Protein AF-A0A1V5L756-F1 (afdb_monomer_lite)

Secondary structure (DSSP, 8-state):
----B--STT-GGGT-BSSS-TT---HHHHHHHHHHHHHHHHHHHHHHHHHHTTPPPPHHHHHHHHHHTT-

Foldseek 3Di:
DLAWAQPDCQADVSPTDDQAGPVGHHSVNRVVVVVVLVVLVVLLVVVVVCVVVVHDDDPVSVVSSVVSVVD

Sequence (71 aa):
MGMFCYQCEQTAKGTGCSVMGVCGKSEMVANGQDELIRSLKIFCYYYDKIRDKGQKTRNTTDLFAMFCLRL

Radius of gyration: 16.05 Å; chains: 1; bounding box: 32×23×44 Å

Structure (mmCIF, N/CA/C/O backbone):
data_AF-A0A1V5L756-F1
#
_entry.id   AF-A0A1V5L756-F1
#
loop_
_atom_site.group_PDB
_atom_site.id
_atom_site.type_symbol
_atom_site.label_atom_id
_atom_site.label_alt_id
_atom_site.label_comp_id
_atom_site.label_asym_id
_atom_site.label_entity_id
_atom_site.label_seq_id
_atom_site.pdbx_PDB_ins_code
_atom_site.Cartn_x
_atom_site.Cartn_y
_atom_site.Cartn_z
_atom_site.occupancy
_atom_site.B_iso_or_equiv
_atom_site.auth_seq_id
_atom_site.auth_comp_id
_atom_site.auth_asym_id
_atom_site.auth_atom_id
_atom_site.pdbx_PDB_model_num
ATOM 1 N N . MET A 1 1 ? 10.509 -13.099 -9.445 1.00 60.25 1 MET A N 1
ATOM 2 C CA . MET A 1 1 ? 10.038 -11.724 -9.710 1.00 60.25 1 MET A CA 1
ATOM 3 C C . MET A 1 1 ? 10.289 -10.940 -8.435 1.00 60.25 1 MET A C 1
ATOM 5 O O . MET A 1 1 ? 9.844 -11.422 -7.404 1.00 60.25 1 MET A O 1
ATOM 9 N N . GLY A 1 2 ? 11.065 -9.856 -8.484 1.00 85.94 2 GLY A N 1
ATOM 10 C CA . GLY A 1 2 ? 11.537 -9.156 -7.281 1.00 85.94 2 GLY A CA 1
ATOM 11 C C . GLY A 1 2 ? 10.567 -8.109 -6.724 1.00 85.94 2 GLY A C 1
ATOM 12 O O . GLY A 1 2 ? 10.465 -7.953 -5.517 1.00 85.94 2 GLY A O 1
ATOM 13 N N . MET A 1 3 ? 9.800 -7.445 -7.596 1.00 95.38 3 MET A N 1
ATOM 14 C CA . MET A 1 3 ? 8.780 -6.449 -7.239 1.00 95.38 3 MET A CA 1
ATOM 15 C C . MET A 1 3 ? 7.592 -6.494 -8.209 1.00 95.38 3 MET A C 1
ATOM 17 O O . MET A 1 3 ? 7.693 -7.069 -9.298 1.00 95.38 3 MET A O 1
ATOM 21 N N . PHE A 1 4 ? 6.494 -5.823 -7.858 1.00 96.94 4 PHE A N 1
ATOM 22 C CA . PHE A 1 4 ? 5.430 -5.470 -8.797 1.00 96.94 4 PHE A CA 1
ATOM 23 C C . PHE A 1 4 ? 4.761 -4.151 -8.388 1.00 96.94 4 PHE A C 1
ATOM 25 O O . PHE A 1 4 ? 4.259 -4.026 -7.280 1.00 96.94 4 PHE A O 1
ATOM 32 N N . CYS A 1 5 ? 4.737 -3.156 -9.276 1.00 97.44 5 CYS A N 1
ATOM 33 C CA . CYS A 1 5 ? 4.133 -1.853 -8.990 1.00 97.44 5 CYS A CA 1
ATOM 34 C C . CYS A 1 5 ? 3.435 -1.270 -10.224 1.00 97.44 5 CYS A C 1
ATOM 36 O O . CYS A 1 5 ? 4.054 -1.097 -11.274 1.00 97.44 5 CYS A O 1
ATOM 38 N N . TYR A 1 6 ? 2.160 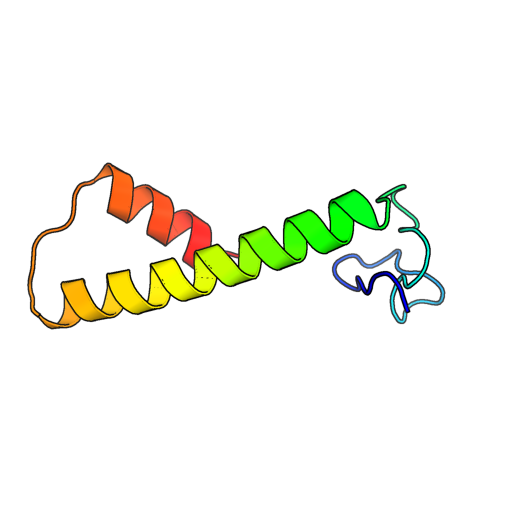-0.918 -10.071 1.00 97.25 6 TYR A N 1
ATOM 39 C CA . TYR A 1 6 ? 1.268 -0.421 -11.133 1.00 97.25 6 TYR A CA 1
ATOM 40 C C . TYR A 1 6 ? 0.514 0.880 -10.778 1.00 97.25 6 TYR A C 1
ATOM 42 O O . TYR A 1 6 ? -0.516 1.192 -11.359 1.00 97.25 6 TYR A O 1
ATOM 50 N N . GLN A 1 7 ? 0.995 1.623 -9.777 1.00 95.81 7 GLN A N 1
ATOM 51 C CA . GLN A 1 7 ? 0.225 2.706 -9.144 1.00 95.81 7 GLN A CA 1
ATOM 52 C C . GLN A 1 7 ? 0.135 4.008 -9.956 1.00 95.81 7 GLN A C 1
ATOM 54 O O . GLN A 1 7 ? -0.744 4.824 -9.701 1.00 95.81 7 GLN A O 1
ATOM 59 N N . CYS A 1 8 ? 1.086 4.260 -10.857 1.00 96.88 8 CYS A N 1
ATOM 60 C CA . CYS A 1 8 ? 1.125 5.489 -11.645 1.00 96.88 8 CYS A CA 1
ATOM 61 C C . CYS A 1 8 ? 0.867 5.196 -13.120 1.00 96.88 8 CYS A C 1
ATOM 63 O O . CYS A 1 8 ? 1.055 4.080 -13.596 1.00 96.88 8 CYS A O 1
ATOM 65 N N . GLU A 1 9 ? 0.470 6.227 -13.852 1.00 97.56 9 GLU A N 1
ATOM 66 C CA . GLU A 1 9 ? 0.181 6.127 -15.283 1.00 97.56 9 GLU A CA 1
ATOM 67 C C . GLU A 1 9 ? 1.430 5.738 -16.103 1.00 97.56 9 GLU A C 1
ATOM 69 O O . GLU A 1 9 ? 1.346 4.942 -17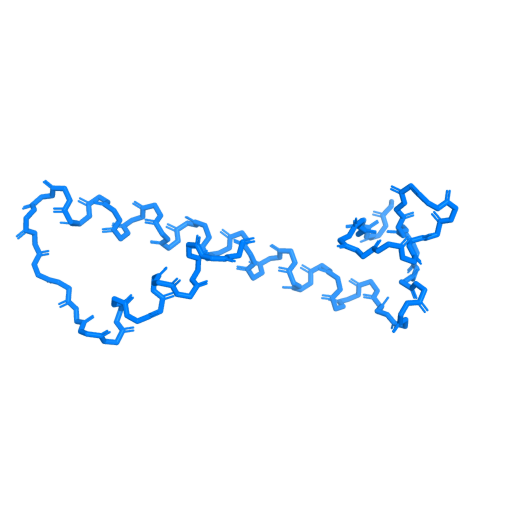.032 1.00 97.56 9 GLU A O 1
ATOM 74 N N . GLN A 1 10 ? 2.619 6.151 -15.657 1.00 97.69 10 GLN A N 1
ATOM 75 C CA . GLN A 1 10 ? 3.907 5.922 -16.327 1.00 97.69 10 GLN A CA 1
ATOM 76 C C . GLN A 1 10 ? 4.506 4.516 -16.122 1.00 97.69 10 GLN A C 1
ATOM 78 O O . GLN A 1 10 ? 5.725 4.348 -16.162 1.00 97.69 10 GLN A O 1
ATOM 83 N N . THR A 1 11 ? 3.708 3.491 -15.832 1.00 97.38 11 THR A N 1
ATOM 84 C CA . THR A 1 11 ? 4.251 2.143 -15.586 1.00 97.38 11 THR A CA 1
ATOM 85 C C . THR A 1 11 ? 4.917 1.548 -16.824 1.00 97.38 11 THR A C 1
ATOM 87 O O . THR A 1 11 ? 4.572 1.864 -17.963 1.00 97.38 11 THR A O 1
ATOM 90 N N . ALA A 1 12 ? 5.884 0.648 -16.619 1.00 96.38 12 ALA A N 1
ATOM 91 C CA . ALA A 1 12 ? 6.551 -0.027 -17.725 1.00 96.38 12 ALA A CA 1
ATOM 92 C C . ALA A 1 12 ? 5.514 -0.723 -18.627 1.00 96.38 12 ALA A C 1
ATOM 94 O O . ALA A 1 12 ? 4.707 -1.526 -18.151 1.00 96.38 12 ALA A O 1
ATOM 95 N N . LYS A 1 13 ? 5.534 -0.379 -19.924 1.00 95.31 13 LYS A N 1
ATOM 96 C CA . LYS A 1 13 ? 4.598 -0.864 -20.958 1.00 95.31 13 LYS A CA 1
ATOM 97 C C . LYS A 1 13 ? 3.109 -0.615 -20.650 1.00 95.31 13 LYS A C 1
ATOM 99 O O . LYS A 1 13 ? 2.261 -1.258 -21.258 1.00 95.31 13 LYS A O 1
ATOM 104 N N . GLY A 1 14 ? 2.787 0.279 -19.713 1.00 95.81 14 GLY A N 1
ATOM 105 C CA . GLY A 1 14 ? 1.413 0.531 -19.271 1.00 95.81 14 GLY A CA 1
ATOM 106 C C . GLY A 1 14 ? 0.768 -0.624 -18.492 1.00 95.81 14 GLY A C 1
ATOM 107 O O . GLY A 1 14 ? -0.449 -0.637 -18.343 1.00 95.81 14 GLY A O 1
ATOM 108 N N . THR A 1 15 ? 1.545 -1.610 -18.024 1.00 96.56 15 THR A N 1
ATOM 109 C CA . THR A 1 15 ? 1.011 -2.796 -17.320 1.00 96.56 15 THR A CA 1
ATOM 110 C C . THR A 1 15 ? 1.485 -2.909 -15.876 1.00 96.56 15 THR A C 1
ATOM 112 O O . THR A 1 15 ? 0.750 -3.385 -15.015 1.00 96.56 15 THR A O 1
ATOM 115 N N . GLY A 1 16 ? 2.732 -2.524 -15.601 1.00 97.00 16 GLY A N 1
ATOM 116 C CA . GLY A 1 16 ? 3.334 -2.659 -14.278 1.00 97.00 16 GLY A CA 1
ATOM 117 C C . GLY A 1 16 ? 4.850 -2.801 -14.337 1.00 97.00 16 GLY A C 1
ATOM 118 O O . GLY A 1 16 ? 5.410 -3.403 -15.252 1.00 97.00 16 GLY A O 1
ATOM 119 N N . CYS A 1 17 ? 5.528 -2.240 -13.343 1.00 97.75 17 CYS A N 1
ATOM 120 C CA . CYS A 1 17 ? 6.973 -2.322 -13.185 1.00 97.75 17 CYS A CA 1
ATOM 121 C C . CYS A 1 17 ? 7.331 -3.571 -12.368 1.00 97.75 17 CYS A C 1
ATOM 123 O O . CYS A 1 17 ? 6.819 -3.720 -11.260 1.00 97.75 17 CYS A O 1
ATOM 125 N N . SER A 1 18 ? 8.225 -4.430 -12.873 1.00 96.88 18 SER A N 1
ATOM 126 C CA . SER A 1 18 ? 8.623 -5.687 -12.204 1.00 96.88 18 SER A CA 1
ATOM 127 C C . SER A 1 18 ? 10.121 -5.836 -11.889 1.00 96.88 18 SER A C 1
ATOM 129 O O . SER A 1 18 ? 10.516 -6.803 -11.239 1.00 96.88 18 SER A O 1
ATOM 131 N N . VAL A 1 19 ? 10.952 -4.884 -12.332 1.00 94.94 19 VAL A N 1
ATOM 132 C CA . VAL A 1 19 ? 12.410 -4.841 -12.077 1.00 94.94 19 VAL A CA 1
ATOM 133 C C . VAL A 1 19 ? 12.824 -3.513 -11.433 1.00 94.94 19 VAL A C 1
ATOM 135 O O . VAL A 1 19 ? 13.448 -3.494 -10.381 1.00 94.94 19 VAL A O 1
ATOM 138 N N . MET A 1 20 ? 12.444 -2.390 -12.047 1.00 95.75 20 MET A N 1
ATOM 139 C CA . MET A 1 20 ? 12.604 -1.041 -11.500 1.00 95.75 20 MET A CA 1
ATOM 140 C C . MET A 1 20 ? 11.438 -0.175 -11.979 1.00 95.75 20 MET A C 1
ATOM 142 O O . MET A 1 20 ? 10.908 -0.388 -13.072 1.00 95.75 20 MET A O 1
ATOM 146 N N . GLY A 1 21 ? 10.990 0.760 -11.145 1.00 97.00 21 GLY A N 1
ATOM 147 C CA . GLY A 1 21 ? 9.954 1.713 -11.517 1.00 97.00 21 GLY A CA 1
ATOM 148 C C . GLY A 1 21 ? 10.472 2.699 -12.556 1.00 97.00 21 GLY A C 1
ATOM 149 O O . GLY A 1 21 ? 11.597 3.172 -12.436 1.00 97.00 21 GLY A O 1
ATOM 150 N N . VAL A 1 22 ? 9.635 3.084 -13.521 1.00 97.81 22 VAL A N 1
ATOM 151 C CA . VAL A 1 22 ? 9.959 4.181 -14.459 1.00 97.81 22 VAL A CA 1
ATOM 152 C C . VAL A 1 22 ? 10.244 5.487 -13.701 1.00 97.81 22 VAL A C 1
ATOM 154 O O . VAL A 1 22 ? 11.098 6.267 -14.099 1.00 97.81 22 VAL A O 1
ATOM 157 N N . CYS A 1 23 ? 9.612 5.673 -12.538 1.00 97.62 23 CYS A N 1
ATOM 158 C CA . CYS A 1 23 ? 9.890 6.759 -11.598 1.00 97.62 23 CYS A CA 1
ATOM 159 C C . CYS A 1 23 ? 11.195 6.604 -10.783 1.00 97.62 23 CYS A C 1
ATOM 161 O O . CYS A 1 23 ? 11.431 7.387 -9.868 1.00 97.62 23 CYS A O 1
ATOM 163 N N . GLY A 1 24 ? 12.014 5.580 -11.045 1.00 96.62 24 GLY A N 1
ATOM 164 C CA . GLY A 1 24 ? 13.259 5.294 -10.320 1.00 96.62 24 GLY A CA 1
ATOM 165 C C . GLY A 1 24 ? 13.094 4.481 -9.030 1.00 96.62 24 GLY A C 1
ATOM 166 O O . GLY A 1 24 ? 14.067 4.269 -8.310 1.00 96.62 24 GLY A O 1
ATOM 167 N N . LYS A 1 25 ? 11.881 4.000 -8.713 1.00 97.19 25 LYS A N 1
ATOM 168 C CA . LYS A 1 25 ? 11.640 3.168 -7.519 1.00 97.19 25 LYS A CA 1
ATOM 169 C C . LYS A 1 25 ? 12.400 1.840 -7.637 1.00 97.19 25 LYS A C 1
ATOM 171 O O . LYS A 1 25 ? 12.150 1.076 -8.569 1.00 97.19 25 LYS A O 1
ATOM 176 N N . SER A 1 26 ? 13.301 1.563 -6.695 1.00 97.44 26 SER A N 1
ATOM 177 C CA . SER A 1 26 ? 14.010 0.281 -6.619 1.00 97.44 26 SER A CA 1
ATOM 178 C C . SER A 1 26 ? 13.121 -0.824 -6.046 1.00 97.44 26 SER A C 1
ATOM 180 O O . SER A 1 26 ? 12.155 -0.545 -5.333 1.00 97.44 26 SER A O 1
ATOM 182 N N . GLU A 1 27 ? 13.484 -2.080 -6.308 1.00 97.38 27 GLU A N 1
ATOM 183 C CA . GLU A 1 27 ? 12.824 -3.263 -5.741 1.00 97.38 27 GLU A CA 1
ATOM 184 C C . GLU A 1 27 ? 12.729 -3.202 -4.210 1.00 97.38 27 GLU A C 1
ATOM 186 O O . GLU A 1 27 ? 11.653 -3.394 -3.652 1.00 97.38 27 GLU A O 1
ATOM 191 N N . MET A 1 28 ? 13.824 -2.849 -3.525 1.00 97.44 28 MET A N 1
ATOM 192 C CA . MET A 1 28 ? 13.849 -2.737 -2.061 1.00 97.44 28 MET A CA 1
ATOM 193 C C . MET A 1 28 ? 12.816 -1.727 -1.544 1.00 97.44 28 MET A C 1
ATOM 195 O O . MET A 1 28 ? 12.135 -1.983 -0.553 1.00 97.44 28 MET A O 1
ATOM 199 N N . VAL A 1 29 ? 12.682 -0.581 -2.221 1.00 96.88 29 VAL A N 1
ATOM 200 C CA . VAL A 1 29 ? 11.710 0.452 -1.841 1.00 96.88 29 VAL A CA 1
ATOM 201 C C . VAL A 1 29 ? 10.286 0.010 -2.176 1.00 96.88 29 VAL A C 1
ATOM 203 O O . VAL A 1 29 ? 9.385 0.267 -1.384 1.00 96.88 29 VAL A O 1
ATOM 206 N N . ALA A 1 30 ? 10.070 -0.658 -3.312 1.00 97.38 30 ALA A N 1
ATOM 207 C CA . ALA A 1 30 ? 8.762 -1.199 -3.680 1.00 97.38 30 ALA A CA 1
ATOM 208 C C . ALA A 1 30 ? 8.274 -2.227 -2.647 1.00 97.38 30 ALA A C 1
ATOM 210 O O . ALA A 1 30 ? 7.213 -2.037 -2.061 1.00 97.38 30 ALA A O 1
ATOM 211 N N . ASN A 1 31 ? 9.100 -3.223 -2.325 1.00 96.38 31 ASN A N 1
ATOM 212 C CA . ASN A 1 31 ? 8.752 -4.265 -1.359 1.00 96.38 31 ASN A CA 1
ATOM 213 C C . ASN A 1 31 ? 8.579 -3.698 0.060 1.00 96.38 31 ASN A C 1
ATOM 215 O O . ASN A 1 31 ? 7.683 -4.107 0.793 1.00 96.38 31 ASN A O 1
ATOM 219 N N . GLY A 1 32 ? 9.394 -2.710 0.449 1.00 97.00 32 GLY A N 1
ATOM 220 C CA . GLY A 1 32 ? 9.216 -2.008 1.723 1.00 97.00 32 GLY A CA 1
ATOM 221 C C . GLY A 1 32 ? 7.893 -1.235 1.802 1.00 97.00 32 GLY A C 1
ATOM 222 O O . GLY A 1 32 ? 7.251 -1.217 2.852 1.00 97.00 32 GLY A O 1
ATOM 223 N N . GLN A 1 33 ? 7.454 -0.626 0.696 1.00 96.00 33 GLN A N 1
ATOM 224 C CA . GLN A 1 33 ? 6.141 0.019 0.617 1.00 96.00 33 GLN A CA 1
ATOM 225 C C . GLN A 1 33 ? 5.001 -1.008 0.671 1.00 96.00 33 GLN A C 1
ATOM 227 O O . GLN A 1 33 ? 4.023 -0.764 1.374 1.00 96.00 33 GLN A O 1
ATOM 232 N N . ASP A 1 34 ? 5.142 -2.168 0.028 1.00 95.88 34 ASP A N 1
ATOM 233 C CA . ASP A 1 34 ? 4.149 -3.249 0.105 1.00 95.88 34 ASP A CA 1
ATOM 234 C C . ASP A 1 34 ? 3.984 -3.769 1.544 1.00 95.88 34 ASP A C 1
ATOM 236 O O . ASP A 1 34 ? 2.859 -3.891 2.042 1.00 95.88 34 ASP A O 1
ATOM 240 N N . GLU A 1 35 ? 5.091 -3.994 2.259 1.00 96.69 35 GLU A N 1
ATOM 241 C CA . GLU A 1 35 ? 5.078 -4.409 3.669 1.00 96.69 35 GLU A CA 1
ATOM 242 C C . GLU A 1 35 ? 4.480 -3.344 4.599 1.00 96.69 35 GLU A C 1
ATOM 244 O O . GLU A 1 35 ? 3.735 -3.670 5.537 1.00 96.69 35 GLU A O 1
ATOM 249 N N . LEU A 1 36 ? 4.750 -2.064 4.323 1.00 94.00 36 LEU A N 1
ATOM 250 C CA . LEU A 1 36 ? 4.120 -0.954 5.031 1.00 94.00 36 LEU A CA 1
ATOM 251 C C . LEU A 1 36 ? 2.600 -0.991 4.829 1.00 94.00 36 LEU A C 1
ATOM 253 O O . LEU A 1 36 ? 1.865 -1.048 5.813 1.00 94.00 36 LEU A O 1
ATOM 257 N N . ILE A 1 37 ? 2.117 -1.044 3.584 1.00 93.31 37 ILE A N 1
ATOM 258 C CA . ILE A 1 37 ? 0.678 -1.098 3.281 1.00 93.31 37 ILE A CA 1
ATOM 259 C C . ILE A 1 37 ? 0.018 -2.330 3.912 1.00 93.31 37 ILE A C 1
ATOM 261 O O . ILE A 1 37 ? -1.074 -2.222 4.474 1.00 93.31 37 ILE A O 1
ATOM 265 N N . ARG A 1 38 ? 0.674 -3.497 3.882 1.00 94.38 38 ARG A N 1
ATOM 266 C CA . ARG A 1 38 ? 0.181 -4.715 4.546 1.00 94.38 38 ARG A CA 1
ATOM 267 C C . ARG A 1 38 ? -0.017 -4.489 6.044 1.00 94.38 38 ARG A C 1
ATOM 269 O O . ARG A 1 38 ? -1.069 -4.829 6.586 1.00 94.38 38 ARG A O 1
ATOM 276 N N . SER A 1 39 ? 0.969 -3.893 6.705 1.00 94.56 39 SER A N 1
ATOM 277 C CA . SER A 1 39 ? 0.921 -3.611 8.143 1.00 94.56 39 SER A CA 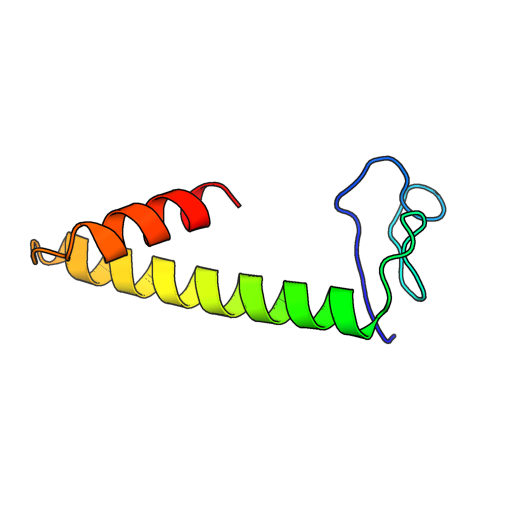1
ATOM 278 C C . SER A 1 39 ? -0.164 -2.587 8.489 1.00 94.56 39 SER A C 1
ATOM 280 O O . SER A 1 39 ? -0.891 -2.764 9.467 1.00 94.56 39 SER A O 1
ATOM 282 N N . LEU A 1 40 ? -0.338 -1.560 7.652 1.00 92.44 40 LEU A N 1
ATOM 283 C CA . LEU A 1 40 ? -1.387 -0.553 7.822 1.00 92.44 40 LEU A CA 1
ATOM 284 C C . LEU A 1 40 ? -2.794 -1.141 7.658 1.00 92.44 40 LEU A C 1
ATOM 286 O O . LEU A 1 40 ? -3.679 -0.830 8.451 1.00 92.44 40 LEU A O 1
ATOM 290 N N . LYS A 1 41 ? -3.004 -2.057 6.704 1.00 91.69 41 LYS A N 1
ATOM 291 C CA . LYS A 1 41 ? -4.286 -2.770 6.552 1.00 91.69 41 LYS A CA 1
ATOM 292 C C . LYS A 1 41 ? -4.639 -3.589 7.795 1.00 91.69 41 LYS A C 1
ATOM 294 O O . LYS A 1 41 ? -5.784 -3.563 8.243 1.00 91.69 41 LYS A O 1
ATOM 299 N N . ILE A 1 42 ? -3.655 -4.279 8.379 1.00 93.31 42 ILE A N 1
ATOM 300 C CA . ILE A 1 42 ? -3.838 -5.024 9.635 1.00 93.31 42 ILE A CA 1
ATOM 301 C C . ILE A 1 42 ? -4.189 -4.065 10.778 1.00 93.31 42 ILE A C 1
ATOM 303 O O . ILE A 1 42 ? -5.106 -4.335 11.552 1.00 93.31 42 ILE A O 1
ATOM 307 N N . PHE A 1 43 ? -3.494 -2.931 10.869 1.00 93.00 43 PHE A N 1
ATOM 308 C CA . PHE A 1 43 ? -3.794 -1.901 11.858 1.00 93.00 43 PHE A CA 1
ATOM 309 C C . PHE A 1 43 ? -5.237 -1.383 1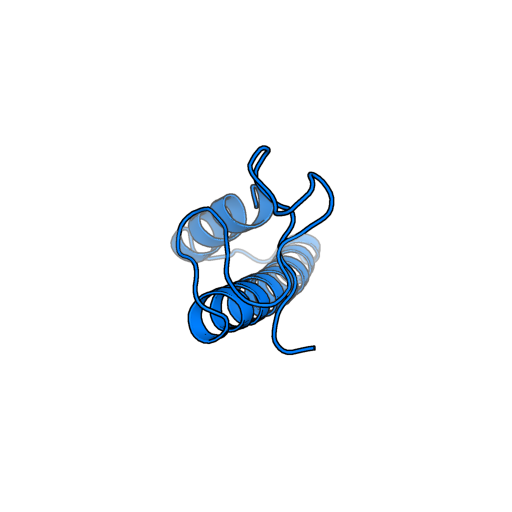1.730 1.00 93.00 43 PHE A C 1
ATOM 311 O O . PHE A 1 43 ? -5.959 -1.374 12.727 1.00 93.00 43 PHE A O 1
ATOM 318 N N . CYS A 1 44 ? -5.687 -1.029 10.520 1.00 91.06 44 CYS A N 1
ATOM 319 C CA . CYS A 1 44 ? -7.062 -0.586 10.265 1.00 91.06 44 CYS A CA 1
ATOM 320 C C . CYS A 1 44 ? -8.096 -1.643 10.664 1.00 91.06 44 CYS A C 1
ATOM 322 O O . CYS A 1 44 ? -9.080 -1.312 11.318 1.00 91.06 44 CYS A O 1
ATOM 324 N N . TYR A 1 45 ? -7.842 -2.919 10.358 1.00 91.88 45 TYR A N 1
ATOM 325 C CA . TYR A 1 45 ? -8.726 -4.009 10.769 1.00 91.88 45 TYR A CA 1
ATOM 326 C C . TYR A 1 45 ? -8.936 -4.041 12.291 1.00 91.88 45 TYR A C 1
ATOM 328 O O . TYR A 1 45 ? -10.071 -4.109 12.763 1.00 91.88 45 TYR A O 1
ATOM 336 N N . TYR A 1 46 ? -7.861 -3.962 13.082 1.00 92.06 46 TYR A N 1
ATOM 337 C CA . TYR A 1 46 ? -7.986 -3.948 14.543 1.00 92.06 46 TYR A CA 1
ATOM 338 C C . TYR A 1 46 ? -8.589 -2.650 15.076 1.00 92.06 46 TYR A C 1
ATOM 340 O O . TYR A 1 46 ? -9.358 -2.694 16.037 1.00 92.06 46 TYR A O 1
ATOM 348 N N . TYR A 1 47 ? -8.269 -1.513 14.460 1.00 92.06 47 TYR A N 1
ATOM 349 C CA . TYR A 1 47 ? -8.862 -0.226 14.801 1.00 92.06 47 TYR A CA 1
ATOM 350 C C . TYR A 1 47 ? -10.391 -0.264 14.674 1.00 92.06 47 TYR A C 1
ATOM 352 O O . TYR A 1 47 ? -11.089 0.077 15.631 1.00 92.06 47 TYR A O 1
ATOM 360 N N . ASP A 1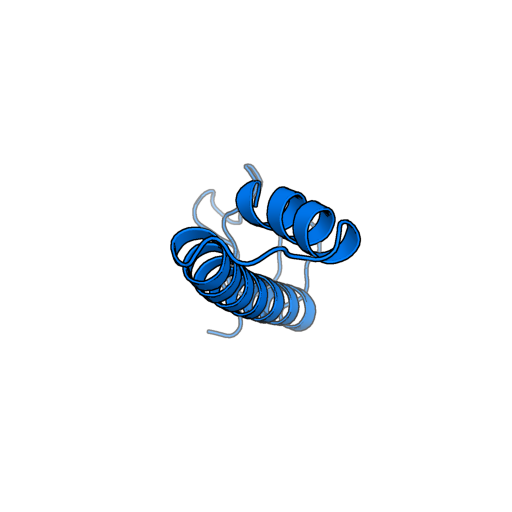 48 ? -10.912 -0.782 13.560 1.00 90.69 48 ASP A N 1
ATOM 361 C CA . ASP A 1 48 ? -12.355 -0.934 13.357 1.00 90.69 48 ASP A CA 1
ATOM 362 C C . ASP A 1 48 ? -12.966 -1.889 14.391 1.00 90.69 48 ASP A C 1
ATOM 364 O O . ASP A 1 48 ? -13.970 -1.558 15.019 1.00 90.69 48 ASP A O 1
ATOM 368 N N . LYS A 1 49 ? -12.305 -3.014 14.704 1.00 93.19 49 LYS A N 1
ATOM 369 C CA . LYS A 1 49 ? -12.771 -3.940 15.756 1.00 93.19 49 LYS A CA 1
ATOM 370 C C . LYS A 1 49 ? -12.823 -3.327 17.154 1.00 93.19 49 LYS A C 1
ATOM 372 O O . LYS A 1 49 ? -13.645 -3.747 17.969 1.00 93.19 49 LYS A O 1
ATOM 377 N N . ILE A 1 50 ? -11.937 -2.387 17.471 1.00 92.31 50 ILE A N 1
ATOM 378 C CA . ILE A 1 50 ? -11.952 -1.662 18.749 1.00 92.31 50 ILE A CA 1
ATOM 379 C C . ILE A 1 50 ? -13.121 -0.669 18.763 1.00 92.31 50 ILE A C 1
ATOM 381 O O . ILE A 1 50 ? -13.846 -0.587 19.760 1.00 92.31 50 ILE A O 1
ATOM 385 N N . ARG A 1 51 ? -13.358 0.024 17.643 1.00 89.69 51 ARG A N 1
ATOM 386 C CA . ARG A 1 51 ? -14.476 0.965 17.493 1.00 89.69 51 ARG A CA 1
ATOM 387 C C . ARG A 1 51 ? -15.840 0.286 17.510 1.00 89.69 51 ARG A C 1
ATOM 389 O O . ARG A 1 51 ? -16.739 0.805 18.165 1.00 89.69 51 ARG A O 1
ATOM 396 N N . ASP A 1 52 ? -15.974 -0.886 16.895 1.00 92.31 52 ASP A N 1
ATOM 397 C CA . ASP A 1 52 ? -17.198 -1.700 16.924 1.00 92.31 52 ASP A CA 1
ATOM 398 C C . ASP A 1 52 ? -17.601 -2.080 18.358 1.00 92.31 52 ASP A C 1
ATOM 400 O O . ASP A 1 52 ? -18.780 -2.212 18.676 1.00 92.31 52 ASP A O 1
ATOM 404 N N . LYS A 1 53 ? -16.620 -2.220 19.257 1.00 95.44 53 LYS A N 1
ATOM 405 C CA . LYS A 1 53 ? -16.845 -2.478 20.689 1.00 95.44 53 LYS A CA 1
ATOM 406 C C . LYS A 1 53 ? -17.160 -1.210 21.492 1.00 95.44 53 LYS A C 1
ATOM 408 O O . LYS A 1 53 ? -17.254 -1.282 22.715 1.00 95.44 53 LYS A O 1
ATOM 413 N N . GLY A 1 54 ? -17.262 -0.050 20.841 1.00 92.06 54 GLY A N 1
ATOM 414 C CA . GLY A 1 54 ? -17.484 1.245 21.486 1.00 92.06 54 GLY A CA 1
ATOM 415 C C . GLY A 1 54 ? -16.308 1.728 22.340 1.00 92.06 54 GLY A C 1
ATOM 416 O O . GLY A 1 54 ? -16.481 2.613 23.179 1.00 92.06 54 GLY A O 1
ATOM 417 N N . GLN A 1 55 ? -15.114 1.150 22.172 1.00 91.81 55 GLN A N 1
ATOM 418 C CA . GLN A 1 55 ? -13.942 1.544 22.950 1.00 91.81 55 GLN A CA 1
ATOM 419 C C . GLN A 1 55 ? -13.346 2.839 22.401 1.00 91.81 55 GLN A C 1
ATOM 421 O O . GLN A 1 55 ? -13.243 3.038 21.190 1.00 91.81 55 GLN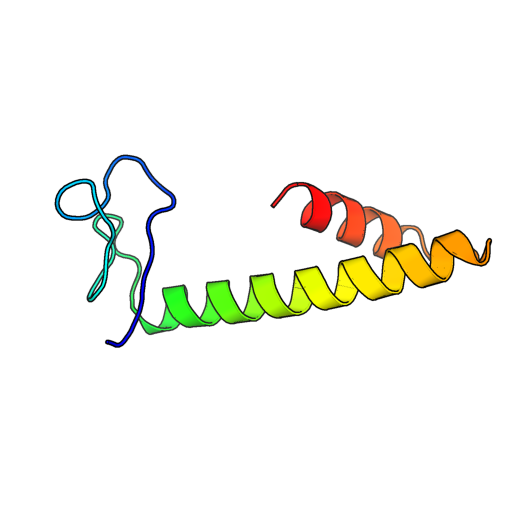 A O 1
ATOM 426 N N . LYS A 1 56 ? -12.926 3.722 23.310 1.00 89.12 56 LYS A N 1
ATOM 427 C CA . LYS A 1 56 ? -12.249 4.965 22.939 1.00 89.12 56 LYS A CA 1
ATOM 428 C C . LYS A 1 56 ? -10.808 4.677 22.535 1.00 89.12 56 LYS A C 1
ATOM 430 O O . LYS A 1 56 ? -10.054 4.051 23.277 1.00 89.12 56 LYS A O 1
ATOM 435 N N . THR A 1 57 ? -10.428 5.198 21.385 1.00 87.50 57 THR A N 1
ATOM 436 C CA . THR A 1 57 ? -9.063 5.232 20.866 1.00 87.50 57 THR A CA 1
ATOM 437 C C . THR A 1 57 ? -8.403 6.574 21.201 1.00 87.50 57 THR A C 1
ATOM 439 O O . THR A 1 57 ? -9.047 7.511 21.681 1.00 87.50 57 THR A O 1
ATOM 442 N N . ARG A 1 58 ? -7.076 6.664 21.042 1.00 88.69 58 ARG A N 1
ATOM 443 C CA . ARG A 1 58 ? -6.349 7.932 21.213 1.00 88.69 58 ARG A CA 1
ATOM 444 C C . ARG A 1 58 ? -6.476 8.741 19.924 1.00 88.69 58 ARG A C 1
ATOM 446 O O . ARG A 1 58 ? -6.369 8.166 18.849 1.00 88.69 58 ARG A O 1
ATOM 453 N N . ASN A 1 59 ? -6.545 10.068 20.031 1.00 88.06 59 ASN A N 1
ATOM 454 C CA . ASN A 1 59 ? -6.603 10.961 18.863 1.00 88.06 59 ASN A CA 1
ATOM 455 C C . ASN A 1 59 ? -5.451 10.698 17.865 1.00 88.06 59 ASN A C 1
ATOM 457 O O . ASN A 1 59 ? -5.644 10.685 16.656 1.00 88.06 59 ASN A O 1
ATOM 461 N N . THR A 1 60 ? -4.251 10.376 18.358 1.00 87.00 60 THR A N 1
ATOM 462 C CA . THR A 1 60 ? -3.122 9.990 17.495 1.00 87.00 60 THR A CA 1
ATOM 463 C C . THR A 1 60 ? -3.380 8.705 16.703 1.00 87.00 60 THR A C 1
ATOM 465 O O . THR A 1 60 ? -2.989 8.619 15.542 1.00 87.00 60 THR A O 1
ATOM 468 N N . THR A 1 61 ? -4.050 7.718 17.303 1.00 88.75 61 THR A N 1
ATOM 469 C CA . THR A 1 61 ? -4.473 6.475 16.642 1.00 88.75 61 THR A CA 1
ATOM 470 C C . THR A 1 61 ? -5.543 6.756 15.590 1.00 88.75 61 THR A C 1
ATOM 472 O O . THR A 1 61 ? -5.457 6.213 14.493 1.00 88.75 61 THR A O 1
ATOM 475 N N . ASP A 1 62 ? -6.493 7.644 15.890 1.00 87.62 62 ASP A N 1
ATOM 476 C CA . ASP A 1 62 ? -7.566 8.037 14.967 1.00 87.62 62 ASP A CA 1
ATOM 477 C C . ASP A 1 62 ? -7.008 8.772 13.747 1.00 87.62 62 ASP A C 1
ATOM 479 O O . ASP A 1 62 ? -7.365 8.466 12.609 1.00 87.62 62 ASP A O 1
ATOM 483 N N . LEU A 1 63 ? -6.079 9.706 13.976 1.00 85.38 63 LEU A N 1
ATOM 484 C CA . LEU A 1 63 ? -5.383 10.426 12.916 1.00 85.38 63 LEU A CA 1
ATOM 485 C C . LEU A 1 63 ? -4.629 9.448 12.011 1.00 85.38 63 LEU A C 1
ATOM 487 O O . LEU A 1 63 ? -4.765 9.508 10.791 1.00 85.38 63 LEU A O 1
ATOM 491 N N . PHE A 1 64 ? -3.885 8.512 12.605 1.00 86.81 64 PHE A N 1
ATOM 492 C CA . PHE A 1 64 ? -3.142 7.506 11.853 1.00 86.81 64 PHE A CA 1
ATOM 493 C C . PHE A 1 64 ? -4.076 6.591 11.044 1.00 86.81 64 PHE A C 1
ATOM 495 O O . PHE A 1 64 ? -3.831 6.363 9.861 1.00 86.81 64 PHE A O 1
ATOM 502 N N . ALA A 1 65 ? -5.193 6.144 11.627 1.00 86.25 65 ALA A N 1
ATOM 503 C CA . ALA A 1 65 ? -6.203 5.346 10.932 1.00 86.25 65 ALA A CA 1
ATOM 504 C C . ALA A 1 65 ? -6.854 6.103 9.763 1.00 86.25 65 ALA A C 1
ATOM 506 O O . ALA A 1 65 ? -7.043 5.524 8.695 1.00 86.25 65 ALA A O 1
ATOM 507 N N . MET A 1 66 ? -7.139 7.402 9.918 1.00 81.38 66 MET A N 1
ATOM 508 C CA . MET A 1 66 ? -7.676 8.233 8.834 1.00 81.38 66 MET A CA 1
ATOM 509 C C . MET A 1 66 ? -6.720 8.347 7.643 1.00 81.38 66 MET A C 1
ATOM 511 O O . MET A 1 66 ? -7.179 8.340 6.502 1.00 81.38 66 MET A O 1
ATOM 515 N N . PHE A 1 67 ? -5.409 8.443 7.888 1.00 78.50 67 PHE A N 1
ATOM 516 C CA . PHE A 1 67 ? -4.417 8.415 6.809 1.00 78.50 67 PHE A CA 1
ATOM 517 C C . PHE A 1 67 ? -4.395 7.059 6.103 1.00 78.50 67 PHE A C 1
ATOM 519 O O . PHE A 1 67 ? -4.330 7.014 4.880 1.00 78.50 67 PHE A O 1
ATOM 526 N N . CYS A 1 68 ? -4.504 5.966 6.858 1.00 77.50 68 CYS A N 1
ATOM 527 C CA . CYS A 1 68 ? -4.440 4.613 6.311 1.00 77.50 68 CYS A CA 1
ATOM 528 C C . CYS A 1 68 ? -5.673 4.226 5.484 1.00 77.50 68 CYS A C 1
ATOM 530 O O . CYS A 1 68 ? -5.527 3.550 4.475 1.00 77.50 68 CYS A O 1
ATOM 532 N N . LEU A 1 69 ? -6.873 4.677 5.867 1.00 69.56 69 LEU A N 1
ATOM 533 C CA . LEU A 1 69 ? -8.116 4.437 5.113 1.00 69.56 69 LEU A CA 1
ATOM 534 C C . LEU A 1 69 ? -8.208 5.234 3.799 1.00 69.56 69 LEU A C 1
ATOM 536 O O . LEU A 1 69 ? -9.153 5.051 3.036 1.00 69.56 69 LEU A O 1
ATOM 540 N N . ARG A 1 70 ? -7.267 6.153 3.556 1.00 68.62 70 ARG A N 1
ATOM 541 C CA . ARG A 1 70 ? -7.168 6.947 2.322 1.00 68.62 70 ARG A CA 1
ATOM 542 C C . ARG A 1 70 ? -6.064 6.460 1.374 1.00 68.62 70 ARG A C 1
ATOM 544 O O . ARG A 1 70 ? -5.874 7.091 0.335 1.00 68.62 70 ARG A O 1
ATOM 551 N N . LEU A 1 71 ? -5.341 5.399 1.745 1.00 60.59 71 LEU A N 1
ATOM 552 C CA . LEU A 1 71 ? -4.390 4.677 0.890 1.00 60.59 71 LEU A CA 1
ATOM 553 C C . LEU A 1 71 ? -5.125 3.620 0.062 1.00 60.59 71 LEU A C 1
ATOM 555 O O . LEU A 1 71 ? -4.729 3.440 -1.108 1.00 60.59 71 LEU A O 1
#

pLDDT: mean 91.58, std 8.05, range [60.25, 97.81]